Protein AF-A0ABD3SST5-F1 (afdb_monomer_lite)

Radius of gyration: 16.92 Å; chains: 1; bounding box: 44×31×47 Å

pLDDT: mean 81.13, std 20.18, range [25.31, 97.88]

Secondary structure (DSSP, 8-state):
-PPPP-SS-EEEEE---TTS----TT--TTT-TT-TTTT---TT---EEEEE--TTS------PPPPPBTTB-S-EEEEEEEEE-TTTSSEEEEEEEEEEEGGG--SS-GGGEEEEEE--HHHHSSSEEEE------TT--SSS--PPPP---

Sequence (153 aa):
MVGAAIQNAKVQLWQTDLNGNYLHPDATATLLPLLSDHASIVSKFQYFGTDDTDSDGRFQFLTYRPGKYPMHPYSHFHFMVWLNDDKNGGYLQALVTQFYFKDESPPFPEMLQLDVIEVDSNLYDYGSYVNGTIVIESGSSVTGDTILEVTPK

Structure (mmCIF, N/CA/C/O backbone):
data_AF-A0ABD3SST5-F1
#
_entry.id   AF-A0ABD3SST5-F1
#
loop_
_atom_site.group_PDB
_atom_site.id
_atom_site.type_symbol
_atom_site.label_atom_id
_atom_site.label_alt_id
_atom_site.label_comp_id
_atom_site.label_asym_id
_atom_site.label_entity_id
_atom_site.label_seq_id
_atom_site.pdbx_PDB_ins_code
_atom_site.Cartn_x
_atom_site.Cartn_y
_atom_site.Cartn_z
_atom_site.occupancy
_atom_site.B_iso_or_equiv
_atom_site.auth_seq_id
_atom_site.auth_comp_id
_atom_site.auth_asym_id
_atom_site.auth_atom_id
_atom_site.pdbx_PDB_model_num
ATOM 1 N N . MET A 1 1 ? -11.087 -17.131 13.121 1.00 41.28 1 MET A N 1
ATOM 2 C CA . MET A 1 1 ? -12.318 -16.328 13.326 1.00 41.28 1 MET A CA 1
ATOM 3 C C . MET A 1 1 ? -12.116 -15.042 12.550 1.00 41.28 1 MET A C 1
ATOM 5 O O . MET A 1 1 ? -11.000 -14.553 12.586 1.00 41.28 1 MET A O 1
ATOM 9 N N . VAL A 1 2 ? -13.120 -14.495 11.860 1.00 57.47 2 VAL A N 1
ATOM 10 C CA . VAL A 1 2 ? -12.943 -13.164 11.249 1.00 57.47 2 VAL A CA 1
ATOM 11 C C . VAL A 1 2 ? -12.877 -12.145 12.392 1.00 57.47 2 VAL A C 1
ATOM 13 O O . VAL A 1 2 ? -13.763 -12.148 13.249 1.00 57.47 2 VAL A O 1
ATOM 16 N N . GLY A 1 3 ? -11.818 -11.335 12.448 1.00 74.62 3 GLY A N 1
ATOM 17 C CA . GLY A 1 3 ? -11.702 -10.241 13.417 1.00 74.62 3 GLY A CA 1
ATOM 18 C C . GLY A 1 3 ? -12.827 -9.207 13.258 1.00 74.62 3 GLY A C 1
ATOM 19 O O . GLY A 1 3 ? -13.496 -9.157 12.225 1.00 74.62 3 GLY A O 1
ATOM 20 N N . ALA A 1 4 ? -13.058 -8.388 14.288 1.00 89.12 4 ALA A N 1
ATOM 21 C CA . ALA A 1 4 ? -14.024 -7.292 14.210 1.00 89.12 4 ALA A CA 1
ATOM 22 C C . ALA A 1 4 ? -13.500 -6.169 13.300 1.00 89.12 4 ALA A C 1
ATOM 24 O O . ALA A 1 4 ? -12.310 -5.853 13.334 1.00 89.12 4 ALA A O 1
ATOM 25 N N . ALA A 1 5 ? -14.389 -5.553 12.514 1.00 92.81 5 ALA A N 1
ATOM 26 C CA . ALA A 1 5 ? -14.046 -4.377 11.723 1.00 92.81 5 ALA A CA 1
ATOM 27 C C . ALA A 1 5 ? -13.581 -3.234 12.637 1.00 92.81 5 ALA A C 1
ATOM 29 O O . ALA A 1 5 ? -14.186 -2.976 13.681 1.00 92.81 5 ALA A O 1
ATOM 30 N N . ILE A 1 6 ? -12.515 -2.549 12.230 1.00 92.19 6 ILE A N 1
ATOM 31 C CA . ILE A 1 6 ? -11.981 -1.390 12.939 1.00 92.19 6 ILE A CA 1
ATOM 32 C C . ILE A 1 6 ? -12.332 -0.159 12.112 1.00 92.19 6 ILE A C 1
ATOM 34 O O . ILE A 1 6 ? -11.778 0.027 11.037 1.00 92.19 6 ILE A O 1
ATOM 38 N N . GLN A 1 7 ? -13.258 0.657 12.612 1.00 94.44 7 GLN A N 1
ATOM 39 C CA . GLN A 1 7 ? -13.651 1.917 11.985 1.00 94.44 7 GLN A CA 1
ATOM 40 C C . GLN A 1 7 ? -12.698 3.050 12.395 1.00 94.44 7 GLN A C 1
ATOM 42 O O . GLN A 1 7 ? -12.243 3.098 13.541 1.00 94.44 7 GLN A O 1
ATOM 47 N N . ASN A 1 8 ? -12.466 4.009 11.493 1.00 94.00 8 ASN A N 1
ATOM 48 C CA . ASN A 1 8 ? -11.669 5.221 11.717 1.00 94.00 8 ASN A CA 1
ATOM 49 C C . ASN A 1 8 ? -10.199 4.955 12.106 1.00 94.00 8 ASN A C 1
ATOM 51 O O . ASN A 1 8 ? -9.527 5.850 12.620 1.00 94.00 8 ASN A O 1
ATOM 55 N N . ALA A 1 9 ? -9.682 3.745 11.882 1.00 94.56 9 ALA A N 1
ATOM 56 C CA . ALA A 1 9 ? -8.246 3.507 11.859 1.00 94.56 9 ALA A CA 1
ATOM 57 C C . ALA A 1 9 ? -7.639 4.172 10.624 1.00 94.56 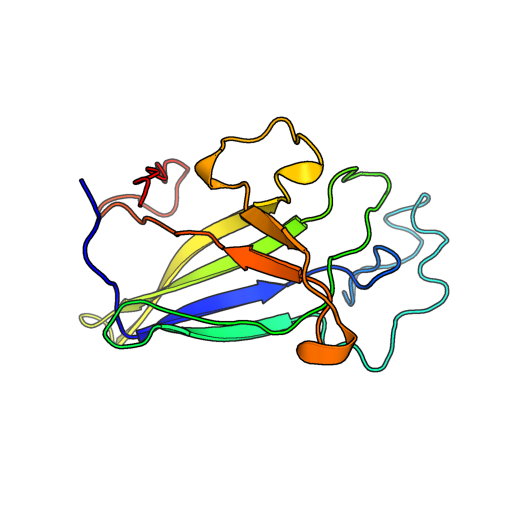9 ALA A C 1
ATOM 59 O O . ALA A 1 9 ? -8.192 4.066 9.526 1.00 94.56 9 ALA A O 1
ATOM 60 N N . LYS A 1 10 ? -6.484 4.808 10.806 1.00 96.44 10 LYS A N 1
ATOM 61 C CA . LYS A 1 10 ? -5.741 5.465 9.735 1.00 96.44 10 LYS A CA 1
ATOM 62 C C . LYS A 1 10 ? -4.725 4.508 9.149 1.00 96.44 10 LYS A C 1
ATOM 64 O O . LYS A 1 10 ? -3.851 4.023 9.868 1.00 96.44 10 LYS A O 1
ATOM 69 N N . VAL A 1 11 ? -4.800 4.288 7.846 1.00 96.69 11 VAL A N 1
ATOM 70 C CA . VAL A 1 11 ? -3.835 3.496 7.091 1.00 96.69 11 VAL A CA 1
ATOM 71 C C . VAL A 1 11 ? -2.984 4.445 6.264 1.00 96.69 11 VAL A C 1
ATOM 73 O O . VAL A 1 11 ? -3.490 5.260 5.498 1.00 96.69 11 VAL A O 1
ATOM 76 N N . GLN A 1 12 ? -1.672 4.354 6.427 1.00 97.88 12 GLN A N 1
ATOM 77 C CA . GLN A 1 12 ? -0.704 5.093 5.627 1.00 97.88 12 GLN A CA 1
ATOM 78 C C . GLN A 1 12 ? 0.090 4.110 4.787 1.00 97.88 12 GLN A C 1
ATOM 80 O O . GLN A 1 12 ? 0.470 3.055 5.285 1.00 97.88 12 GLN A O 1
ATOM 85 N N . LEU A 1 13 ? 0.352 4.462 3.534 1.00 96.94 13 LEU A N 1
ATOM 86 C CA . LEU A 1 13 ? 1.072 3.625 2.582 1.00 96.94 13 LEU A CA 1
ATOM 87 C C . LEU A 1 13 ? 2.187 4.439 1.932 1.00 96.94 13 LEU A C 1
ATOM 89 O O . LEU A 1 13 ? 1.968 5.586 1.548 1.00 96.94 13 LEU A O 1
ATOM 93 N N . TRP A 1 14 ? 3.373 3.851 1.791 1.00 96.50 14 TRP A N 1
ATOM 94 C CA . TRP A 1 14 ? 4.477 4.438 1.032 1.00 96.50 14 TRP A CA 1
ATOM 95 C C . TRP A 1 14 ? 5.218 3.388 0.218 1.00 96.50 14 TRP A C 1
ATOM 97 O O . TRP A 1 14 ? 5.227 2.200 0.545 1.00 96.50 14 TRP A O 1
ATOM 107 N N . GLN A 1 15 ? 5.814 3.833 -0.883 1.00 95.12 15 GLN A N 1
ATOM 108 C CA . GLN A 1 15 ? 6.374 2.932 -1.883 1.00 95.12 15 GLN A CA 1
ATOM 109 C C . GLN A 1 15 ? 7.415 3.606 -2.770 1.00 95.12 15 GLN A C 1
ATOM 111 O O . GLN A 1 15 ? 7.559 4.832 -2.785 1.00 95.12 15 GLN A O 1
ATOM 116 N N . THR A 1 16 ? 8.086 2.780 -3.565 1.00 93.00 16 THR A N 1
ATOM 117 C CA . THR A 1 16 ? 8.857 3.230 -4.716 1.00 93.00 16 THR A CA 1
ATOM 118 C C . THR A 1 16 ? 7.954 3.632 -5.885 1.00 93.00 16 THR A C 1
ATOM 120 O O . THR A 1 16 ? 6.792 3.216 -5.982 1.00 93.00 16 THR A O 1
ATOM 123 N N . ASP A 1 17 ? 8.500 4.426 -6.807 1.00 91.44 17 ASP A N 1
ATOM 124 C CA . ASP A 1 17 ? 7.930 4.568 -8.149 1.00 91.44 17 ASP A CA 1
ATOM 125 C C . ASP A 1 17 ? 8.159 3.315 -9.014 1.00 91.44 17 ASP A C 1
ATOM 127 O O . ASP A 1 17 ? 8.751 2.324 -8.583 1.00 91.44 17 ASP A O 1
ATOM 131 N N . LEU A 1 18 ? 7.695 3.371 -10.266 1.00 89.69 18 LEU A N 1
ATOM 132 C CA . LEU A 1 18 ? 7.831 2.303 -11.264 1.00 89.69 18 LEU A CA 1
ATOM 133 C C . LEU A 1 18 ? 9.288 1.869 -11.517 1.00 89.69 18 LEU A C 1
ATOM 135 O O . LEU A 1 18 ? 9.513 0.751 -11.974 1.00 89.69 18 LEU A O 1
ATOM 139 N N . ASN A 1 19 ? 10.268 2.725 -11.209 1.00 86.38 19 ASN A N 1
ATOM 140 C CA . ASN A 1 19 ? 11.694 2.471 -11.416 1.00 86.38 19 ASN A CA 1
ATOM 141 C C . ASN A 1 19 ? 12.403 1.989 -10.137 1.00 86.38 19 ASN A C 1
ATOM 143 O O . ASN A 1 19 ? 13.616 1.804 -10.152 1.00 86.38 19 ASN A O 1
ATOM 147 N N . GLY A 1 20 ? 11.679 1.806 -9.027 1.00 87.88 20 GLY A N 1
ATOM 148 C CA . GLY A 1 20 ? 12.268 1.366 -7.762 1.00 87.88 20 GLY A CA 1
ATOM 149 C C . GLY A 1 20 ? 12.886 2.490 -6.926 1.00 87.88 20 GLY A C 1
ATOM 150 O O . GLY A 1 20 ? 13.630 2.205 -5.990 1.00 87.88 20 GLY A O 1
ATOM 151 N N . ASN A 1 21 ? 12.575 3.759 -7.216 1.00 85.44 21 ASN A N 1
ATOM 152 C CA . ASN A 1 21 ? 13.092 4.895 -6.450 1.00 85.44 21 ASN A CA 1
ATOM 153 C C . ASN A 1 21 ? 12.134 5.314 -5.333 1.00 85.44 21 ASN A C 1
ATOM 155 O O . ASN A 1 21 ? 10.940 5.467 -5.574 1.00 85.44 21 ASN A O 1
ATOM 159 N N . TYR A 1 22 ? 12.662 5.585 -4.138 1.00 86.06 22 TYR A N 1
ATOM 160 C CA . TYR A 1 22 ? 11.940 6.303 -3.084 1.00 86.06 22 TYR A CA 1
ATOM 161 C C . TYR A 1 22 ? 12.178 7.810 -3.194 1.00 86.06 22 TYR A C 1
ATOM 163 O O . TYR A 1 22 ? 13.313 8.253 -3.377 1.00 86.06 22 TYR A O 1
ATOM 171 N N . LEU A 1 23 ? 11.126 8.607 -2.994 1.00 84.50 23 LEU A N 1
ATOM 172 C CA . LEU A 1 23 ? 11.257 10.046 -2.780 1.00 84.50 23 LEU A CA 1
ATOM 173 C C . LEU A 1 23 ? 11.642 10.310 -1.315 1.00 84.50 23 LEU A C 1
ATOM 175 O O . LEU A 1 23 ? 10.788 10.612 -0.484 1.00 84.50 23 LEU A O 1
ATOM 179 N N . HIS A 1 24 ? 12.925 10.149 -0.989 1.00 75.12 24 HIS A N 1
ATOM 180 C CA . HIS A 1 24 ? 13.449 10.333 0.366 1.00 75.12 24 HIS A CA 1
ATOM 181 C C . HIS A 1 24 ? 14.574 11.384 0.393 1.00 75.12 24 HIS A C 1
ATOM 183 O O . HIS A 1 24 ? 15.449 11.334 -0.470 1.00 75.12 24 HIS A O 1
ATOM 189 N N . PRO A 1 25 ? 14.615 12.308 1.376 1.00 67.12 25 PRO A N 1
ATOM 190 C CA . PRO A 1 25 ? 15.673 13.323 1.473 1.00 67.12 25 PRO A CA 1
ATOM 191 C C . PRO A 1 25 ? 17.088 12.734 1.553 1.00 67.12 25 PRO A C 1
ATOM 193 O O . PRO A 1 25 ? 18.017 13.277 0.961 1.00 67.12 25 PRO A O 1
ATOM 196 N N . ASP A 1 26 ? 17.234 11.592 2.233 1.00 61.84 26 ASP A N 1
ATOM 197 C CA . ASP A 1 26 ? 18.522 10.903 2.405 1.00 61.84 26 ASP A CA 1
ATOM 198 C C . ASP A 1 26 ? 18.841 9.905 1.282 1.00 61.84 26 ASP A C 1
ATOM 200 O O . ASP A 1 26 ? 19.845 9.192 1.362 1.00 61.84 26 ASP A O 1
ATOM 204 N N . ALA A 1 27 ? 18.016 9.842 0.228 1.00 59.25 27 ALA A N 1
ATOM 205 C CA . ALA A 1 27 ? 18.302 9.074 -0.984 1.00 59.25 27 ALA A CA 1
ATOM 206 C C . ALA A 1 27 ? 19.433 9.755 -1.779 1.00 59.25 27 ALA A C 1
ATOM 208 O O . ALA A 1 27 ? 19.249 10.335 -2.846 1.00 59.25 27 ALA A O 1
ATOM 209 N N . THR A 1 28 ? 20.630 9.742 -1.199 1.00 51.56 28 THR A N 1
ATOM 210 C CA . THR A 1 28 ? 21.857 10.250 -1.803 1.00 51.56 28 THR A CA 1
ATOM 211 C C . THR A 1 28 ? 22.597 9.093 -2.466 1.00 51.56 28 THR A C 1
ATOM 213 O O . THR A 1 28 ? 22.680 7.995 -1.911 1.00 51.56 28 THR A O 1
ATOM 216 N N . ALA A 1 29 ? 23.207 9.346 -3.629 1.00 51.22 29 ALA A N 1
ATOM 217 C CA . ALA A 1 29 ? 24.035 8.371 -4.352 1.00 51.22 29 ALA A CA 1
ATOM 218 C C . ALA A 1 29 ? 25.171 7.765 -3.491 1.00 51.22 29 ALA A C 1
ATOM 220 O O . ALA A 1 29 ? 25.724 6.718 -3.817 1.00 51.22 29 ALA A O 1
ATOM 221 N N . THR A 1 30 ? 25.517 8.415 -2.376 1.00 47.19 30 THR A N 1
ATOM 222 C CA . THR A 1 30 ? 26.568 8.023 -1.432 1.00 47.19 30 THR A CA 1
ATOM 223 C C . THR A 1 30 ? 26.185 6.922 -0.443 1.00 47.19 30 THR A C 1
ATOM 225 O O . THR A 1 30 ? 27.079 6.197 -0.015 1.00 47.19 30 THR A O 1
ATOM 228 N N . LEU A 1 31 ? 24.909 6.765 -0.068 1.00 46.75 31 LEU A N 1
ATOM 229 C CA . LEU A 1 31 ? 24.497 5.707 0.874 1.00 46.75 31 LEU A CA 1
ATOM 230 C C . LEU A 1 31 ? 24.149 4.393 0.178 1.00 46.75 31 LEU A C 1
ATOM 232 O O . LEU A 1 31 ? 24.143 3.347 0.821 1.00 46.75 31 LEU A O 1
ATOM 236 N N . LEU A 1 32 ? 23.891 4.432 -1.130 1.00 51.16 32 LEU A N 1
ATOM 237 C CA . LEU A 1 32 ? 23.495 3.273 -1.918 1.00 51.16 32 LEU A CA 1
ATOM 238 C C . LEU A 1 32 ? 24.209 3.318 -3.280 1.00 51.16 32 LEU A C 1
ATOM 240 O O . LEU A 1 32 ? 23.628 3.759 -4.265 1.00 51.16 32 LEU A O 1
ATOM 244 N N . PRO A 1 33 ? 25.471 2.849 -3.368 1.00 46.28 33 PRO A N 1
ATOM 245 C CA . PRO A 1 33 ? 26.240 2.848 -4.617 1.00 46.28 33 PRO A CA 1
ATOM 246 C C . PRO A 1 33 ? 25.644 1.956 -5.725 1.00 46.28 33 PRO A C 1
ATOM 248 O O . PRO A 1 33 ? 26.083 2.032 -6.867 1.00 46.28 33 PRO A O 1
ATOM 251 N N . LEU A 1 34 ? 24.634 1.136 -5.401 1.00 48.38 34 LEU A N 1
ATOM 252 C CA . LEU A 1 34 ? 23.809 0.375 -6.352 1.00 48.38 34 LEU A CA 1
ATOM 253 C C . LEU A 1 34 ? 22.512 1.107 -6.762 1.00 48.38 34 LEU A C 1
ATOM 255 O O . LEU A 1 34 ? 21.768 0.596 -7.590 1.00 48.38 34 LEU A O 1
ATOM 259 N N . LEU A 1 35 ? 22.235 2.281 -6.183 1.00 50.25 35 LEU A N 1
ATOM 260 C CA . LEU A 1 35 ? 21.169 3.215 -6.572 1.00 50.25 35 LEU A CA 1
ATOM 261 C C . LEU A 1 35 ? 21.739 4.402 -7.365 1.00 50.25 35 LEU A C 1
ATOM 263 O O . LEU A 1 35 ? 21.230 5.522 -7.293 1.00 50.25 35 LEU A O 1
ATOM 267 N N . SER A 1 36 ? 22.782 4.167 -8.167 1.00 42.66 36 SER A N 1
ATOM 268 C CA . SER A 1 36 ? 23.265 5.122 -9.179 1.00 42.66 36 SER A CA 1
ATOM 269 C C . SER A 1 36 ? 22.179 5.548 -10.188 1.00 42.66 36 SER A C 1
ATOM 271 O O . SER A 1 36 ? 22.402 6.476 -10.960 1.00 42.66 36 SER A O 1
ATOM 273 N N . ASP A 1 37 ? 20.994 4.930 -10.114 1.00 46.25 37 ASP A N 1
ATOM 274 C CA . ASP A 1 37 ? 19.827 5.149 -10.964 1.00 46.25 37 ASP A CA 1
ATOM 275 C C . ASP A 1 37 ? 18.680 5.938 -10.295 1.00 46.25 37 ASP A C 1
ATOM 277 O O . ASP A 1 37 ? 17.582 6.010 -10.849 1.00 46.25 37 ASP A O 1
ATOM 281 N N . HIS A 1 38 ? 18.937 6.700 -9.219 1.00 50.97 38 HIS A N 1
ATOM 282 C CA . HIS A 1 38 ? 18.100 7.870 -8.857 1.00 50.97 38 HIS A CA 1
ATOM 283 C C . HIS A 1 38 ? 18.100 8.975 -9.946 1.00 50.97 38 HIS A C 1
ATOM 285 O O . HIS A 1 38 ? 17.794 10.139 -9.688 1.00 50.97 38 HIS A O 1
ATOM 291 N N . ALA A 1 39 ? 18.458 8.629 -11.184 1.00 53.28 39 ALA A N 1
ATOM 292 C CA . ALA A 1 39 ? 18.650 9.511 -12.316 1.00 53.28 39 ALA A CA 1
ATOM 293 C C . ALA A 1 39 ? 17.360 10.222 -12.747 1.00 53.28 39 ALA A C 1
ATOM 295 O O . ALA A 1 39 ? 17.445 11.231 -13.445 1.00 53.28 39 ALA A O 1
ATOM 296 N N . SER A 1 40 ? 16.173 9.758 -12.335 1.00 68.38 40 SER A N 1
ATOM 297 C CA . SER A 1 40 ? 14.910 10.492 -12.494 1.00 68.38 40 SER A CA 1
ATOM 298 C C . SER A 1 40 ? 13.810 9.932 -11.587 1.00 68.38 40 SER A C 1
ATOM 300 O O . SER A 1 40 ? 13.218 8.898 -11.893 1.00 68.38 40 SER A O 1
ATOM 302 N N . ILE A 1 41 ? 13.488 10.646 -10.505 1.00 79.50 41 ILE A N 1
ATOM 303 C CA . ILE A 1 41 ? 12.209 10.465 -9.804 1.00 79.50 41 ILE A CA 1
ATOM 304 C C . ILE A 1 41 ? 11.045 10.731 -10.771 1.00 79.50 41 ILE A C 1
ATOM 306 O O . ILE A 1 41 ? 11.101 11.643 -11.603 1.00 79.50 41 ILE A O 1
ATOM 310 N N . VAL A 1 42 ? 9.958 9.976 -10.650 1.00 85.62 42 VAL A N 1
ATOM 311 C CA . VAL A 1 42 ? 8.703 10.285 -11.339 1.00 85.62 42 VAL A CA 1
ATOM 312 C C . VAL A 1 42 ? 8.041 11.473 -10.636 1.00 85.62 42 VAL A C 1
ATOM 314 O O . VAL A 1 42 ? 7.270 11.321 -9.697 1.00 85.62 42 VAL A O 1
ATOM 317 N N . SER A 1 43 ? 8.324 12.687 -11.112 1.00 83.00 43 SER A N 1
ATOM 318 C CA . SER A 1 43 ? 7.934 13.953 -10.459 1.00 83.00 43 SER A CA 1
ATOM 319 C C . SER A 1 43 ? 6.433 14.154 -10.214 1.00 83.00 43 SER A C 1
ATOM 321 O O . SER A 1 43 ? 6.057 14.977 -9.385 1.00 83.00 43 SER A O 1
ATOM 323 N N . LYS A 1 44 ? 5.570 13.432 -10.938 1.00 88.56 44 LYS A N 1
ATOM 324 C CA . LYS A 1 44 ? 4.107 13.474 -10.772 1.00 88.56 44 LYS A CA 1
ATOM 325 C C . LYS A 1 44 ? 3.554 12.333 -9.917 1.00 88.56 44 LYS A C 1
ATOM 327 O O . LYS A 1 44 ? 2.342 12.248 -9.747 1.00 88.56 44 LYS A O 1
ATOM 332 N N . PHE A 1 45 ? 4.408 11.442 -9.425 1.00 91.75 45 PHE A N 1
ATOM 333 C CA . PHE A 1 45 ? 4.003 10.385 -8.514 1.00 91.75 45 PHE A CA 1
ATOM 334 C C . PHE A 1 45 ? 4.068 10.891 -7.069 1.00 91.75 45 PHE A C 1
ATOM 336 O O . PHE A 1 45 ? 4.963 11.651 -6.714 1.00 91.75 45 PHE A O 1
ATOM 343 N N . GLN A 1 46 ? 3.090 10.511 -6.245 1.00 92.62 46 GLN A N 1
ATOM 344 C CA . GLN A 1 46 ? 2.925 11.056 -4.892 1.00 92.62 46 GLN A CA 1
ATOM 345 C C . GLN A 1 46 ? 3.783 10.331 -3.839 1.00 92.62 46 GLN A C 1
ATOM 347 O O . GLN A 1 46 ? 4.089 10.925 -2.807 1.00 92.62 46 GLN A O 1
ATOM 352 N N . TYR A 1 47 ? 4.173 9.072 -4.090 1.00 93.75 47 TYR A N 1
ATOM 353 C CA . TYR A 1 47 ? 4.988 8.191 -3.224 1.00 93.75 47 TYR A CA 1
ATOM 354 C C . TYR A 1 47 ? 4.401 7.821 -1.848 1.00 93.75 47 TYR A C 1
ATOM 356 O O . TYR A 1 47 ? 4.879 6.876 -1.221 1.00 93.75 47 TYR A O 1
ATOM 364 N N . PHE A 1 48 ? 3.370 8.529 -1.389 1.00 96.19 48 PHE A N 1
ATOM 365 C CA . PHE A 1 48 ? 2.731 8.358 -0.089 1.00 96.19 48 PHE A CA 1
ATOM 366 C C . PHE A 1 48 ? 1.212 8.548 -0.196 1.00 96.19 48 PHE A C 1
ATOM 368 O O . PHE A 1 48 ? 0.743 9.412 -0.934 1.00 96.19 48 PHE A O 1
ATOM 375 N N . GLY A 1 49 ? 0.444 7.779 0.570 1.00 96.75 49 GLY A N 1
ATOM 376 C CA . GLY A 1 49 ? -1.006 7.902 0.672 1.00 96.75 49 GLY A CA 1
ATOM 377 C C . GLY A 1 49 ? -1.490 7.740 2.108 1.00 96.75 49 GLY A C 1
ATOM 378 O O . GLY A 1 49 ? -0.828 7.130 2.946 1.00 96.75 49 GLY A O 1
ATOM 379 N N . THR A 1 50 ? -2.665 8.289 2.401 1.00 97.69 50 THR A N 1
ATOM 380 C CA . THR A 1 50 ? -3.388 8.045 3.653 1.00 97.69 50 THR A CA 1
ATOM 381 C C . THR A 1 50 ? -4.858 7.839 3.340 1.00 97.69 50 THR A C 1
ATOM 383 O O . THR A 1 50 ? -5.413 8.599 2.550 1.00 97.69 50 THR A O 1
ATOM 386 N N . ASP A 1 51 ? -5.459 6.843 3.977 1.00 97.69 51 ASP A N 1
ATOM 387 C CA . ASP A 1 51 ? -6.900 6.619 3.975 1.00 97.69 51 ASP A CA 1
ATOM 388 C C . ASP A 1 51 ? -7.367 6.223 5.380 1.00 97.69 51 ASP A C 1
ATOM 390 O O . ASP A 1 51 ? -6.593 5.668 6.168 1.00 97.69 51 ASP A O 1
ATOM 394 N N . ASP A 1 52 ? -8.616 6.534 5.702 1.00 96.94 52 ASP A N 1
ATOM 395 C CA . ASP A 1 52 ? -9.238 6.191 6.978 1.00 96.94 52 ASP A CA 1
ATOM 396 C C . ASP A 1 52 ? -10.303 5.114 6.745 1.00 96.94 52 ASP A C 1
ATOM 398 O O . ASP A 1 52 ? -11.126 5.208 5.839 1.00 96.94 52 ASP A O 1
ATOM 402 N N . THR A 1 53 ? -10.285 4.077 7.577 1.00 96.44 53 THR A N 1
ATOM 403 C CA . THR A 1 53 ? -11.207 2.940 7.449 1.00 96.44 53 THR A CA 1
ATOM 404 C C . THR A 1 53 ? -12.667 3.334 7.682 1.00 96.44 53 THR A C 1
ATOM 406 O O . THR A 1 53 ? -12.995 4.033 8.647 1.00 96.44 53 THR A O 1
ATOM 409 N N . ASP A 1 54 ? -13.562 2.843 6.823 1.00 96.25 54 ASP A N 1
ATOM 410 C CA . ASP A 1 54 ? -15.007 3.062 6.932 1.00 96.25 54 ASP A CA 1
ATOM 411 C C . ASP A 1 54 ? -15.663 2.230 8.059 1.00 96.25 54 ASP A C 1
ATOM 413 O O . ASP A 1 54 ? -14.999 1.539 8.834 1.00 96.25 54 ASP A O 1
ATOM 417 N N . SER A 1 55 ? -16.996 2.291 8.182 1.00 96.00 55 SER A N 1
ATOM 418 C CA . SER A 1 55 ? -17.745 1.525 9.194 1.00 96.00 55 SER A CA 1
ATOM 419 C C . SER A 1 55 ? -17.639 0.004 9.042 1.00 96.00 55 SER A C 1
ATOM 421 O O . SER A 1 55 ? -17.902 -0.713 10.004 1.00 96.00 55 SER A O 1
ATOM 423 N N . ASP A 1 56 ? -17.264 -0.479 7.857 1.00 95.06 56 ASP A N 1
ATOM 424 C CA . ASP A 1 56 ? -17.012 -1.890 7.563 1.00 95.06 56 ASP A CA 1
ATOM 425 C C . ASP A 1 56 ? -15.511 -2.238 7.681 1.00 95.06 56 ASP A C 1
ATOM 427 O O . ASP A 1 56 ? -15.117 -3.372 7.396 1.00 95.06 56 ASP A O 1
ATOM 431 N N . GLY A 1 57 ? -14.664 -1.288 8.098 1.00 94.50 57 GLY A N 1
ATOM 432 C CA . GLY A 1 57 ? -13.215 -1.450 8.216 1.00 94.50 57 GLY A CA 1
ATOM 433 C C . GLY A 1 57 ? -12.468 -1.415 6.879 1.00 94.50 57 GLY A C 1
ATOM 434 O O . GLY A 1 57 ? -11.316 -1.847 6.816 1.00 94.50 57 GLY A O 1
ATOM 435 N N . ARG A 1 58 ? -13.105 -0.956 5.794 1.00 95.75 58 ARG A N 1
ATOM 436 C CA . ARG A 1 58 ? -12.495 -0.911 4.457 1.00 95.75 58 ARG A CA 1
ATOM 437 C C . ARG A 1 58 ? -11.706 0.375 4.252 1.00 95.75 58 ARG A C 1
ATOM 439 O O . ARG A 1 58 ? -12.125 1.434 4.701 1.00 95.75 58 ARG A O 1
ATOM 446 N N . PHE A 1 59 ? -10.606 0.264 3.517 1.00 95.56 59 PHE A N 1
ATOM 447 C CA . PHE A 1 59 ? -9.787 1.369 3.021 1.00 95.56 59 PHE A CA 1
ATOM 448 C C . PHE A 1 59 ? -9.381 1.070 1.571 1.00 95.56 59 PHE A C 1
ATOM 450 O O . PHE A 1 59 ? -9.393 -0.093 1.150 1.00 95.56 59 PHE A O 1
ATOM 457 N N . GLN A 1 60 ? -9.027 2.091 0.795 1.00 95.62 60 GLN A N 1
ATOM 458 C CA . GLN A 1 60 ? -8.669 1.943 -0.611 1.00 95.62 60 GLN A CA 1
ATOM 459 C C . GLN A 1 60 ? -7.558 2.907 -1.037 1.00 95.62 60 GLN A C 1
ATOM 461 O O . GLN A 1 60 ? -7.568 4.096 -0.737 1.00 95.62 60 GLN A O 1
ATOM 466 N N . PHE A 1 61 ? -6.633 2.389 -1.844 1.00 95.94 61 PHE A N 1
ATOM 467 C CA . PHE A 1 61 ? -5.629 3.180 -2.546 1.00 95.94 61 PHE A CA 1
ATOM 468 C C . PHE A 1 61 ? -5.700 2.889 -4.044 1.00 95.94 61 PHE A C 1
ATOM 470 O O . PHE A 1 61 ? -5.842 1.737 -4.451 1.00 95.94 61 PHE A O 1
ATOM 477 N N . LEU A 1 62 ? -5.543 3.929 -4.863 1.00 94.19 62 LEU A N 1
ATOM 478 C CA . LEU A 1 62 ? -5.247 3.800 -6.287 1.00 94.19 62 LEU A CA 1
ATOM 479 C C . LEU A 1 62 ? -3.800 4.237 -6.507 1.00 94.19 62 LEU A C 1
ATOM 481 O O . LEU A 1 62 ? -3.450 5.392 -6.272 1.00 94.19 62 LEU A O 1
ATOM 485 N N . THR A 1 63 ? -2.951 3.305 -6.924 1.00 95.31 63 THR A N 1
ATOM 486 C CA . THR A 1 63 ? -1.518 3.545 -7.112 1.00 95.31 63 THR A CA 1
ATOM 487 C C . THR A 1 63 ? -0.940 2.601 -8.168 1.00 95.31 63 THR A C 1
ATOM 489 O O . THR A 1 63 ? -1.631 1.719 -8.677 1.00 95.31 63 THR A O 1
ATOM 492 N N . TYR A 1 64 ? 0.334 2.784 -8.500 1.00 93.75 64 TYR A N 1
ATOM 493 C CA . TYR A 1 64 ? 1.083 1.872 -9.355 1.00 93.75 64 TYR A CA 1
ATOM 494 C C . TYR A 1 64 ? 1.718 0.742 -8.544 1.00 93.75 64 TYR A C 1
ATOM 496 O O . TYR A 1 64 ? 2.134 0.942 -7.398 1.00 93.75 64 TYR A O 1
ATOM 504 N N . ARG A 1 65 ? 1.887 -0.424 -9.179 1.00 95.19 65 ARG A N 1
ATOM 505 C CA . ARG A 1 65 ? 2.751 -1.485 -8.651 1.00 95.19 65 ARG A CA 1
ATOM 506 C C . ARG A 1 65 ? 4.177 -0.929 -8.456 1.00 95.19 65 ARG A C 1
ATOM 508 O O . ARG A 1 65 ? 4.740 -0.404 -9.419 1.00 95.19 65 ARG A O 1
ATOM 515 N N . PRO A 1 66 ? 4.762 -1.025 -7.250 1.00 94.88 66 PRO A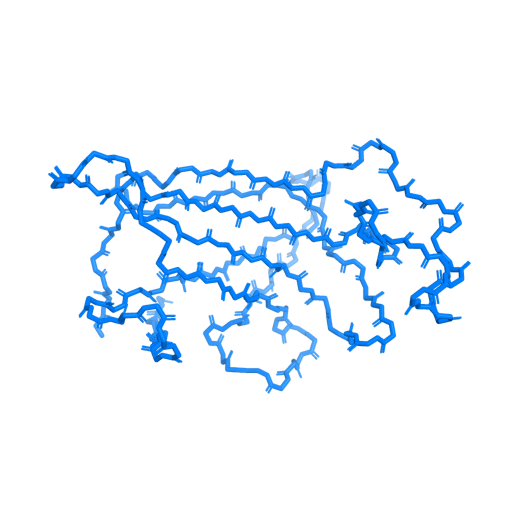 N 1
ATOM 516 C CA . PRO A 1 66 ? 6.089 -0.489 -6.961 1.00 94.88 66 PRO A CA 1
ATOM 517 C C . PRO A 1 66 ? 7.175 -1.206 -7.765 1.00 94.88 66 PRO A C 1
ATOM 519 O O . PRO A 1 66 ? 7.166 -2.438 -7.872 1.00 94.88 66 PRO A O 1
ATOM 522 N N . GLY A 1 67 ? 8.137 -0.451 -8.290 1.00 92.88 67 GLY A N 1
ATOM 523 C CA . GLY A 1 67 ? 9.330 -1.005 -8.919 1.00 92.88 67 GLY A CA 1
ATOM 524 C C . GLY A 1 67 ? 10.248 -1.678 -7.895 1.00 92.88 67 GLY A C 1
ATOM 525 O O . GLY A 1 67 ? 10.346 -1.253 -6.739 1.00 92.88 67 GLY A O 1
ATOM 526 N N . LYS A 1 68 ? 10.935 -2.736 -8.327 1.00 91.38 68 LYS A N 1
ATOM 527 C CA . LYS A 1 68 ? 11.930 -3.469 -7.527 1.00 91.38 68 LYS A CA 1
ATOM 528 C C . LYS A 1 68 ? 13.253 -2.709 -7.478 1.00 91.38 68 LYS A C 1
ATOM 530 O O . LYS A 1 68 ? 13.563 -1.955 -8.394 1.00 91.38 68 LYS A O 1
ATOM 535 N N . TYR A 1 69 ? 14.067 -2.969 -6.458 1.00 85.38 69 TYR A N 1
ATOM 536 C CA . TYR A 1 69 ? 15.425 -2.422 -6.356 1.00 85.38 69 TYR A CA 1
ATOM 537 C C . TYR A 1 69 ? 16.398 -3.456 -5.767 1.00 85.38 69 TYR A C 1
ATOM 539 O O . TYR A 1 69 ? 15.948 -4.408 -5.132 1.00 85.38 69 TYR A O 1
ATOM 547 N N . PRO A 1 70 ? 17.729 -3.319 -5.954 1.00 81.31 70 PRO A N 1
ATOM 548 C CA . PRO A 1 70 ? 18.685 -4.410 -5.719 1.00 81.31 70 PRO A CA 1
ATOM 549 C C . PRO A 1 70 ? 18.624 -5.086 -4.341 1.00 81.31 70 PRO A C 1
ATOM 551 O O . PRO A 1 70 ? 18.847 -6.288 -4.240 1.00 81.31 70 PRO A O 1
ATOM 554 N N . MET A 1 71 ? 18.311 -4.338 -3.280 1.00 83.06 71 MET A N 1
ATOM 555 C CA . MET A 1 71 ? 18.205 -4.886 -1.919 1.00 83.06 71 MET A CA 1
ATOM 556 C C . MET A 1 71 ? 16.844 -5.53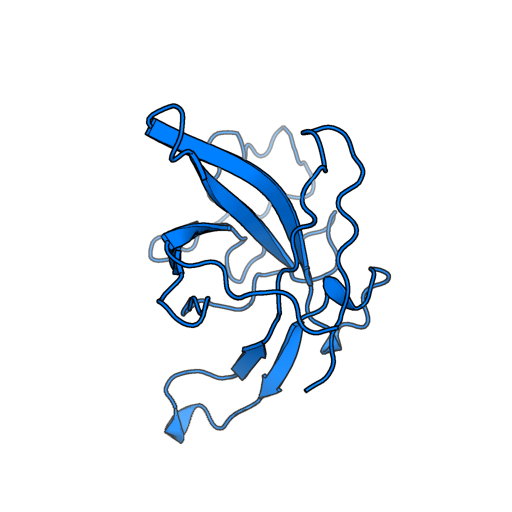9 -1.627 1.00 83.06 71 MET A C 1
ATOM 558 O O . MET A 1 71 ? 16.729 -6.291 -0.666 1.00 83.06 71 MET A O 1
ATOM 562 N N . HIS A 1 72 ? 15.819 -5.258 -2.434 1.00 84.62 72 HIS A N 1
ATOM 563 C CA . HIS A 1 72 ? 14.461 -5.777 -2.283 1.00 84.62 72 HIS A CA 1
ATOM 564 C C . HIS A 1 72 ? 13.967 -6.308 -3.639 1.00 84.62 72 HIS A C 1
ATOM 566 O O . HIS A 1 72 ? 13.338 -5.578 -4.411 1.00 84.62 72 HIS A O 1
ATOM 572 N N . PRO A 1 73 ? 14.238 -7.591 -3.947 1.00 91.19 73 PRO A N 1
ATOM 573 C CA . PRO A 1 73 ? 13.935 -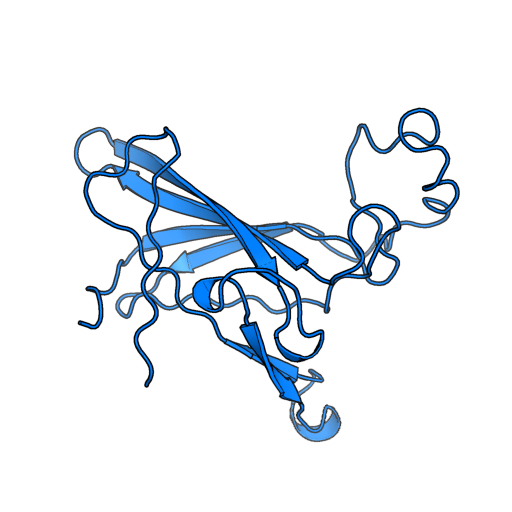8.192 -5.249 1.00 91.19 73 PRO A CA 1
ATOM 574 C C . PRO A 1 73 ? 12.439 -8.484 -5.473 1.00 91.19 73 PRO A C 1
ATOM 576 O O . PRO A 1 73 ? 12.078 -9.079 -6.490 1.00 91.19 73 PRO A O 1
ATOM 579 N N . TYR A 1 74 ? 11.574 -8.057 -4.550 1.00 96.50 74 TYR A N 1
ATOM 580 C CA . TYR A 1 74 ? 10.123 -8.196 -4.623 1.00 96.50 74 TYR A CA 1
ATOM 581 C C . TYR A 1 74 ? 9.460 -6.821 -4.526 1.00 96.50 74 TYR A C 1
ATOM 583 O O . TYR A 1 74 ? 9.861 -5.985 -3.706 1.00 96.50 74 TYR A O 1
ATOM 591 N N . SER A 1 75 ? 8.445 -6.591 -5.357 1.00 96.75 75 SER A N 1
ATOM 592 C CA . SER A 1 75 ? 7.604 -5.400 -5.269 1.00 96.75 75 SER A CA 1
ATOM 593 C C . SER A 1 75 ? 6.907 -5.392 -3.912 1.00 96.75 75 SER A C 1
ATOM 595 O O . SER A 1 75 ? 6.409 -6.424 -3.457 1.00 96.75 75 SER A O 1
ATOM 597 N N . HIS A 1 76 ? 6.885 -4.238 -3.251 1.00 97.31 76 HIS A N 1
ATOM 598 C CA . HIS A 1 76 ? 6.281 -4.121 -1.930 1.00 97.31 76 HIS A CA 1
ATOM 599 C C . HIS A 1 76 ? 5.742 -2.724 -1.656 1.00 97.31 76 HIS A C 1
ATOM 601 O O . HIS A 1 76 ? 6.304 -1.724 -2.102 1.00 97.31 76 HIS A O 1
ATOM 607 N N . PHE A 1 77 ? 4.673 -2.676 -0.871 1.00 96.88 77 PHE A N 1
ATOM 608 C CA . PHE A 1 77 ? 4.207 -1.458 -0.224 1.00 96.88 77 PHE A CA 1
ATOM 609 C C . PHE A 1 77 ? 4.632 -1.508 1.229 1.00 96.88 77 PHE A C 1
ATOM 611 O O . PHE A 1 77 ? 4.365 -2.497 1.907 1.00 96.88 77 PHE A O 1
ATOM 618 N N . HIS A 1 78 ? 5.225 -0.443 1.743 1.00 96.38 78 HIS A N 1
ATOM 619 C CA . HIS A 1 78 ? 5.215 -0.263 3.182 1.00 96.38 78 HIS A CA 1
ATOM 620 C C . HIS A 1 78 ? 3.870 0.303 3.612 1.00 96.38 78 HIS A C 1
ATOM 622 O O . HIS A 1 78 ? 3.279 1.124 2.905 1.00 96.38 78 HIS A O 1
ATOM 628 N N . PHE A 1 79 ? 3.414 -0.092 4.793 1.00 96.12 79 PHE A N 1
ATOM 629 C CA . PHE A 1 79 ? 2.239 0.507 5.389 1.00 96.12 79 PHE A CA 1
ATOM 630 C C . PHE A 1 79 ? 2.351 0.630 6.903 1.00 96.12 79 PHE A C 1
ATOM 632 O O . PHE A 1 79 ? 3.117 -0.073 7.570 1.00 96.12 79 PHE A O 1
ATOM 639 N N . MET A 1 80 ? 1.549 1.542 7.435 1.00 96.12 80 MET A N 1
ATOM 640 C CA . MET A 1 80 ? 1.407 1.800 8.854 1.00 96.12 80 MET A CA 1
ATOM 641 C C . MET A 1 80 ? -0.067 1.933 9.203 1.00 96.12 80 MET A C 1
ATOM 643 O O . MET A 1 80 ? -0.824 2.559 8.462 1.00 96.12 80 MET A O 1
ATOM 647 N N . VAL A 1 81 ? -0.458 1.362 10.338 1.00 95.75 81 VAL A N 1
ATOM 648 C CA . VAL A 1 81 ? -1.811 1.495 10.875 1.00 95.75 81 VAL A CA 1
ATOM 649 C C . VAL A 1 81 ? -1.767 2.240 12.192 1.00 95.75 81 VAL A C 1
ATOM 651 O O . VAL A 1 81 ? -1.005 1.889 13.097 1.00 95.75 81 VAL A O 1
ATOM 654 N N . TRP A 1 82 ? -2.634 3.237 12.300 1.00 94.44 82 TRP A N 1
ATOM 655 C CA . TRP A 1 82 ? -2.904 3.950 13.530 1.00 94.44 82 TRP A CA 1
ATOM 656 C C . TRP A 1 82 ? -4.325 3.676 14.001 1.00 94.44 82 TRP A C 1
ATOM 658 O O . TRP A 1 82 ? -5.276 3.781 13.226 1.00 94.44 82 TRP A O 1
ATOM 668 N N . LEU A 1 83 ? -4.472 3.369 15.283 1.00 92.88 83 LEU A N 1
ATOM 669 C CA . LEU A 1 83 ? -5.766 3.183 15.931 1.00 92.88 83 LEU A CA 1
ATOM 670 C C . LEU A 1 83 ? -6.138 4.446 16.700 1.00 92.88 83 LEU A C 1
ATOM 672 O O . LEU A 1 83 ? -5.259 5.086 17.278 1.00 92.88 83 LEU A O 1
ATOM 676 N N . ASN A 1 84 ? -7.424 4.792 16.732 1.00 87.81 84 ASN A N 1
ATOM 677 C CA . ASN A 1 84 ? -7.887 5.888 17.579 1.00 87.81 84 ASN A CA 1
ATOM 678 C C . ASN A 1 84 ? -7.622 5.577 19.054 1.00 87.81 84 ASN A C 1
ATOM 680 O O . ASN A 1 84 ? -7.928 4.489 19.545 1.00 87.81 84 ASN A O 1
ATOM 684 N N . ASP A 1 85 ? -7.067 6.559 19.758 1.00 84.44 85 ASP A N 1
ATOM 685 C CA . ASP A 1 85 ? -6.937 6.540 21.208 1.00 84.44 85 ASP A CA 1
ATOM 686 C C . ASP A 1 85 ? -8.111 7.288 21.834 1.00 84.44 85 ASP A C 1
ATOM 688 O O . ASP A 1 85 ? -8.002 8.457 22.207 1.00 84.44 85 ASP A O 1
ATOM 692 N N . ASP A 1 86 ? -9.252 6.615 21.964 1.00 78.12 86 ASP A N 1
ATOM 693 C CA . ASP A 1 86 ? -10.442 7.219 22.572 1.00 78.12 86 ASP A CA 1
ATOM 694 C C . ASP A 1 86 ? -10.201 7.663 24.028 1.00 78.12 86 ASP A C 1
ATOM 696 O O . ASP A 1 86 ? -10.922 8.516 24.547 1.00 78.12 86 ASP A O 1
ATOM 700 N N . LYS A 1 87 ? -9.196 7.092 24.709 1.00 77.62 87 LYS A N 1
ATOM 701 C CA . LYS A 1 87 ? -8.908 7.377 26.120 1.00 77.62 87 LYS A CA 1
ATOM 702 C C . LYS A 1 87 ? -8.063 8.632 26.296 1.00 77.62 87 LYS A C 1
ATOM 704 O O . LYS A 1 87 ? -8.331 9.402 27.216 1.00 77.62 87 LYS A O 1
ATOM 709 N N . ASN A 1 88 ? -7.051 8.826 25.452 1.00 78.56 88 ASN A N 1
ATOM 710 C CA . ASN A 1 88 ? -6.113 9.948 25.577 1.00 78.56 88 ASN A CA 1
ATOM 711 C C . ASN A 1 88 ? -6.322 11.044 24.521 1.00 78.56 88 ASN A C 1
ATOM 713 O O . ASN A 1 88 ? -5.734 12.118 24.636 1.00 78.56 88 ASN A O 1
ATOM 717 N N . GLY A 1 89 ? -7.177 10.793 23.527 1.00 79.00 89 GLY A N 1
ATOM 718 C CA . GLY A 1 89 ? -7.333 11.625 22.342 1.00 79.00 89 GLY A CA 1
ATOM 719 C C . GLY A 1 89 ? -6.156 11.452 21.379 1.00 79.00 89 GLY A C 1
ATOM 720 O O . GLY A 1 89 ? -4.994 11.562 21.763 1.00 79.00 89 GLY A O 1
ATOM 721 N N . GLY A 1 90 ? -6.449 11.215 20.100 1.00 85.62 90 GLY A N 1
ATOM 722 C CA . GLY A 1 90 ? -5.436 11.093 19.048 1.00 85.62 90 GLY A CA 1
ATOM 723 C C . GLY A 1 90 ? -5.289 9.669 18.522 1.00 85.62 90 GLY A C 1
ATOM 724 O O . GLY A 1 90 ? -6.278 8.953 18.398 1.00 85.62 90 GLY A O 1
ATOM 725 N N . TYR A 1 91 ? -4.060 9.286 18.171 1.00 86.50 91 TYR A N 1
ATOM 726 C CA . TYR A 1 91 ? -3.756 8.043 17.466 1.00 86.50 91 TYR A CA 1
ATOM 727 C C . TYR A 1 91 ? -2.612 7.273 18.136 1.00 86.50 91 TYR A C 1
ATOM 729 O O . TYR A 1 91 ? -1.591 7.860 18.497 1.00 86.50 91 TYR A O 1
ATOM 737 N N . LEU A 1 92 ? -2.753 5.951 18.227 1.00 90.06 92 LEU A N 1
ATOM 738 C CA . LEU A 1 92 ? -1.702 5.014 18.626 1.00 90.06 92 LEU A CA 1
ATOM 739 C C . LEU A 1 92 ? -1.163 4.290 17.396 1.00 90.06 92 LEU A C 1
ATOM 741 O O . LEU A 1 92 ? -1.938 3.730 16.620 1.00 90.06 92 LEU A O 1
ATOM 745 N N . GLN A 1 93 ? 0.160 4.260 17.233 1.00 90.94 93 GLN A N 1
ATOM 746 C CA . GLN A 1 93 ? 0.799 3.456 16.192 1.00 90.94 93 GLN A CA 1
ATOM 747 C C . GLN A 1 93 ? 0.649 1.974 16.543 1.00 90.94 93 GLN A C 1
ATOM 749 O O . GLN A 1 93 ? 1.246 1.505 17.511 1.00 90.94 93 GLN A O 1
ATOM 754 N N . ALA A 1 94 ? -0.133 1.239 15.758 1.00 90.31 94 ALA A N 1
ATOM 755 C CA . ALA A 1 94 ? -0.430 -0.163 16.028 1.00 90.31 94 ALA A CA 1
ATOM 756 C C . ALA A 1 94 ? 0.455 -1.128 15.237 1.00 90.31 94 ALA A C 1
ATOM 758 O O . ALA A 1 94 ? 0.814 -2.185 15.743 1.00 90.31 94 ALA A O 1
ATOM 759 N N . LEU A 1 95 ? 0.817 -0.774 14.001 1.00 91.88 95 LEU A N 1
ATOM 760 C CA . LEU A 1 95 ? 1.579 -1.653 13.117 1.00 91.88 95 LEU A CA 1
ATOM 761 C C . LEU A 1 95 ? 2.382 -0.841 12.106 1.00 91.88 95 LEU A C 1
ATOM 763 O O . LEU A 1 95 ? 1.879 0.142 11.569 1.00 91.88 95 LEU A O 1
ATOM 767 N N . VAL A 1 96 ? 3.602 -1.295 11.815 1.00 94.19 96 VAL A N 1
ATOM 768 C CA . VAL A 1 96 ? 4.401 -0.884 10.653 1.00 94.19 96 VAL A CA 1
ATOM 769 C C . VAL A 1 96 ? 4.969 -2.139 10.020 1.00 94.19 96 VAL A C 1
ATOM 771 O O . VAL A 1 96 ? 5.711 -2.869 10.673 1.00 94.19 96 VAL A O 1
ATOM 774 N N . THR A 1 97 ? 4.625 -2.409 8.765 1.00 94.31 97 THR A N 1
ATOM 775 C CA . THR A 1 97 ? 5.128 -3.587 8.047 1.00 94.31 97 THR A CA 1
ATOM 776 C C . THR A 1 97 ? 5.017 -3.390 6.529 1.00 94.31 97 THR A C 1
ATOM 778 O O . THR A 1 97 ? 4.919 -2.256 6.055 1.00 94.31 97 THR A O 1
ATOM 781 N N . GLN A 1 98 ? 5.131 -4.467 5.754 1.00 95.81 98 GLN A N 1
ATOM 782 C CA . GLN A 1 98 ? 5.144 -4.463 4.294 1.00 95.81 98 GLN A CA 1
ATOM 783 C C . GLN A 1 98 ? 4.124 -5.449 3.724 1.00 95.81 98 GLN A C 1
ATOM 785 O O . GLN A 1 98 ? 4.000 -6.566 4.218 1.00 95.81 98 GLN A O 1
ATOM 790 N N . PHE A 1 99 ? 3.449 -5.049 2.650 1.00 97.12 99 PHE A N 1
ATOM 791 C CA . PHE A 1 99 ? 2.749 -5.954 1.746 1.00 97.12 99 PHE A CA 1
ATOM 792 C C . PHE A 1 99 ? 3.644 -6.324 0.567 1.00 97.12 99 PHE A C 1
ATOM 794 O O . PHE A 1 99 ? 4.375 -5.478 0.059 1.00 97.12 99 PHE A O 1
ATOM 801 N N . TYR A 1 100 ? 3.512 -7.553 0.085 1.00 97.19 100 TYR A N 1
ATOM 802 C CA . TYR A 1 100 ? 4.172 -8.094 -1.100 1.00 97.19 100 TYR A CA 1
ATOM 803 C C . TYR A 1 100 ? 3.131 -8.615 -2.088 1.00 97.19 100 TYR A C 1
ATOM 805 O O . TYR A 1 100 ? 1.972 -8.797 -1.732 1.00 97.19 100 TYR A O 1
ATOM 813 N N . PHE A 1 101 ? 3.531 -8.884 -3.326 1.00 96.88 101 PHE A N 1
ATOM 814 C CA . PHE A 1 101 ? 2.628 -9.402 -4.353 1.00 96.88 101 PHE A CA 1
ATOM 815 C C . PHE A 1 101 ? 2.784 -10.920 -4.464 1.00 96.88 101 PHE A C 1
ATOM 817 O O . PHE A 1 101 ? 3.889 -11.419 -4.686 1.00 96.88 101 PHE A O 1
ATOM 824 N N . LYS A 1 102 ? 1.684 -11.659 -4.288 1.00 95.75 102 LYS A N 1
ATOM 825 C CA . LYS A 1 102 ? 1.691 -13.132 -4.230 1.00 95.75 102 LYS A CA 1
ATOM 826 C C . LYS A 1 102 ? 2.165 -13.784 -5.529 1.00 95.75 102 LYS A C 1
ATOM 828 O O . LYS A 1 102 ? 2.797 -14.838 -5.505 1.00 95.75 102 LYS A O 1
ATOM 833 N N . ASP A 1 103 ? 1.907 -13.137 -6.662 1.00 95.88 103 ASP A N 1
ATOM 834 C CA . ASP A 1 103 ? 2.328 -13.587 -7.993 1.00 95.88 103 ASP A CA 1
ATOM 835 C C . ASP A 1 103 ? 3.859 -13.620 -8.176 1.00 95.88 103 ASP A C 1
ATOM 837 O O . ASP A 1 103 ? 4.360 -14.322 -9.053 1.00 95.88 103 ASP A O 1
ATOM 841 N N . GLU A 1 104 ? 4.622 -12.940 -7.315 1.00 96.75 104 GLU A N 1
ATOM 842 C CA . GLU A 1 104 ? 6.089 -12.994 -7.306 1.00 96.75 104 GLU A CA 1
ATOM 843 C C . GLU A 1 104 ? 6.653 -14.143 -6.472 1.00 96.75 104 GLU A C 1
ATOM 845 O O . GLU A 1 104 ? 7.870 -14.320 -6.425 1.00 96.75 104 GLU A O 1
ATOM 850 N N . SER A 1 105 ? 5.785 -14.919 -5.814 1.00 96.81 105 SER A N 1
ATOM 851 C CA . SER A 1 105 ? 6.160 -16.005 -4.901 1.00 96.81 105 SER A CA 1
ATOM 852 C C . SER A 1 105 ? 7.200 -15.590 -3.842 1.00 96.81 105 SER A C 1
ATOM 854 O O . SER A 1 105 ? 8.230 -16.258 -3.694 1.00 96.81 105 SER A O 1
ATOM 856 N N . PRO A 1 106 ? 6.985 -14.483 -3.107 1.00 96.06 106 PRO A N 1
ATOM 857 C CA . PRO A 1 106 ? 7.956 -14.015 -2.134 1.00 96.06 106 PRO A CA 1
ATOM 858 C C . PRO A 1 106 ? 8.029 -14.960 -0.917 1.00 96.06 106 PRO A C 1
ATOM 860 O O . PRO A 1 106 ? 7.026 -15.570 -0.537 1.00 96.06 106 PRO A O 1
ATOM 863 N N . PRO A 1 107 ? 9.182 -15.060 -0.232 1.00 95.88 107 PRO A N 1
ATOM 864 C CA . PRO A 1 107 ? 9.383 -15.975 0.895 1.00 95.88 107 PRO A CA 1
ATOM 865 C C . PRO A 1 107 ? 8.826 -15.426 2.226 1.00 95.88 107 PRO A C 1
ATOM 867 O O . PRO A 1 107 ? 9.377 -15.704 3.290 1.00 95.88 107 PRO A O 1
ATOM 870 N N . PHE A 1 108 ? 7.771 -14.609 2.182 1.00 94.12 108 PHE A N 1
ATOM 871 C CA . PHE A 1 108 ? 7.162 -13.974 3.357 1.00 94.12 108 PHE A CA 1
ATOM 872 C C . PHE A 1 108 ? 5.849 -14.671 3.743 1.00 94.12 108 PHE A C 1
ATOM 874 O O . PHE A 1 108 ? 5.260 -15.352 2.906 1.00 94.12 108 PHE A O 1
ATOM 881 N N . PRO A 1 109 ? 5.361 -14.527 4.988 1.00 93.94 109 PRO A N 1
ATOM 882 C CA . PRO A 1 109 ? 4.084 -15.110 5.400 1.00 93.94 109 PRO A CA 1
ATOM 883 C C . PRO A 1 109 ? 2.927 -14.725 4.469 1.00 93.94 109 PRO A C 1
ATOM 885 O O . PRO A 1 109 ? 2.855 -13.582 4.022 1.00 93.94 109 PRO A O 1
ATOM 888 N N . GLU A 1 110 ? 1.999 -15.655 4.218 1.00 91.44 110 GLU A N 1
ATOM 889 C CA . GLU A 1 110 ? 0.869 -15.452 3.292 1.00 91.44 110 GLU A CA 1
ATOM 890 C C . GLU A 1 110 ? 0.017 -14.225 3.655 1.00 91.44 110 GLU A C 1
ATOM 892 O O . GLU A 1 110 ? -0.436 -13.510 2.771 1.00 91.44 110 GLU A O 1
ATOM 897 N N . MET A 1 111 ? -0.111 -13.908 4.946 1.00 88.62 111 MET A N 1
ATOM 898 C CA . MET A 1 111 ? -0.825 -12.724 5.451 1.00 88.62 111 MET A CA 1
ATOM 899 C C . MET A 1 111 ? -0.272 -11.376 4.955 1.00 88.62 111 MET A C 1
ATOM 901 O O . MET A 1 111 ? -0.968 -10.367 5.006 1.00 88.62 111 MET A O 1
ATOM 905 N N . LEU A 1 112 ? 0.987 -11.347 4.509 1.00 94.06 112 LEU A N 1
ATOM 906 C CA . LEU A 1 112 ? 1.635 -10.163 3.949 1.00 94.06 112 LEU A CA 1
ATOM 907 C C . LEU A 1 112 ? 1.603 -10.163 2.420 1.00 94.06 112 LEU A C 1
ATOM 909 O O . LEU A 1 112 ? 2.142 -9.248 1.806 1.00 94.06 112 LEU A O 1
ATOM 913 N N . GLN A 1 113 ? 1.017 -11.179 1.789 1.00 95.50 113 GLN A N 1
ATOM 914 C CA . GLN A 1 113 ? 0.965 -11.302 0.340 1.00 95.50 113 GLN A CA 1
ATOM 915 C C . GLN A 1 113 ? -0.419 -10.906 -0.167 1.00 95.50 113 GLN A C 1
ATOM 917 O O . GLN A 1 113 ? -1.428 -11.496 0.205 1.00 95.50 113 GLN A O 1
ATOM 922 N N . LEU A 1 114 ? -0.459 -9.904 -1.036 1.00 95.38 114 LEU A N 1
ATOM 923 C CA . LEU A 1 114 ? -1.664 -9.458 -1.709 1.00 95.38 114 LEU A CA 1
ATOM 924 C C . LEU A 1 114 ? -1.976 -10.395 -2.874 1.00 95.38 114 LEU A C 1
ATOM 926 O O . LEU A 1 114 ? -1.115 -10.639 -3.729 1.00 95.38 114 LEU A O 1
ATOM 930 N N . ASP A 1 115 ? -3.213 -10.883 -2.926 1.00 93.88 115 ASP A N 1
ATOM 931 C CA . ASP A 1 115 ? -3.719 -11.596 -4.096 1.00 93.88 115 ASP A CA 1
ATOM 932 C C . ASP A 1 115 ? -3.892 -10.598 -5.249 1.00 93.88 115 ASP A C 1
ATOM 934 O O . ASP A 1 115 ? -4.490 -9.535 -5.069 1.00 93.88 115 ASP A O 1
ATOM 938 N N . VAL A 1 116 ? -3.365 -10.939 -6.429 1.00 93.94 116 VAL A N 1
ATOM 939 C CA . VAL A 1 116 ? -3.380 -10.082 -7.623 1.00 93.94 116 VAL A CA 1
ATOM 940 C C . VAL A 1 116 ? -4.413 -10.599 -8.615 1.00 93.94 116 VAL A C 1
ATOM 942 O O . VAL A 1 116 ? -4.373 -11.762 -9.017 1.00 93.94 116 VAL A O 1
ATOM 945 N N . ILE A 1 117 ? -5.330 -9.726 -9.022 1.00 92.81 117 ILE A N 1
ATOM 946 C CA . ILE A 1 117 ? -6.337 -9.997 -10.046 1.00 92.81 117 ILE A CA 1
ATOM 947 C C . ILE A 1 117 ? -6.114 -9.009 -11.184 1.00 92.81 117 ILE A C 1
ATOM 949 O O . ILE A 1 117 ? -6.460 -7.834 -11.072 1.00 92.81 117 ILE A O 1
ATOM 953 N N . GLU A 1 118 ? -5.540 -9.490 -12.281 1.00 92.38 118 GLU A N 1
ATOM 954 C CA . GLU A 1 118 ? -5.398 -8.713 -13.513 1.00 92.38 118 GLU A CA 1
ATOM 955 C C . GLU A 1 118 ? -6.771 -8.471 -14.156 1.00 92.38 118 GLU A C 1
ATOM 957 O O . GLU A 1 118 ? -7.635 -9.355 -14.178 1.00 92.38 118 GLU A O 1
ATOM 962 N N . VAL A 1 119 ? -6.970 -7.273 -14.697 1.00 91.12 119 VAL A N 1
ATOM 963 C CA . VAL A 1 119 ? -8.201 -6.857 -15.372 1.00 91.12 119 VAL A CA 1
ATOM 964 C C . VAL A 1 119 ? -7.894 -6.188 -16.712 1.00 91.12 119 VAL A C 1
ATOM 966 O O . VAL A 1 119 ? -6.778 -5.745 -16.973 1.00 91.12 119 VAL A O 1
ATOM 969 N N . ASP A 1 120 ? -8.900 -6.097 -17.584 1.00 90.62 120 ASP A N 1
ATOM 970 C CA . ASP A 1 120 ? -8.770 -5.327 -18.824 1.00 90.62 120 ASP A CA 1
ATOM 971 C C . ASP A 1 120 ? -8.740 -3.828 -18.509 1.00 90.62 120 ASP A C 1
ATOM 973 O O . ASP A 1 120 ? -9.757 -3.229 -18.148 1.00 90.62 120 ASP A O 1
ATOM 977 N N . SER A 1 121 ? -7.574 -3.212 -18.675 1.00 88.12 121 SER A N 1
ATOM 978 C CA . SER A 1 121 ? -7.382 -1.791 -18.400 1.00 88.12 121 SER A CA 1
ATOM 979 C C . SER A 1 121 ? -8.230 -0.878 -19.285 1.00 88.12 121 SER A C 1
ATOM 981 O O . SER A 1 121 ? -8.545 0.230 -18.860 1.00 88.12 121 SER A O 1
ATOM 983 N N . ASN A 1 122 ? -8.675 -1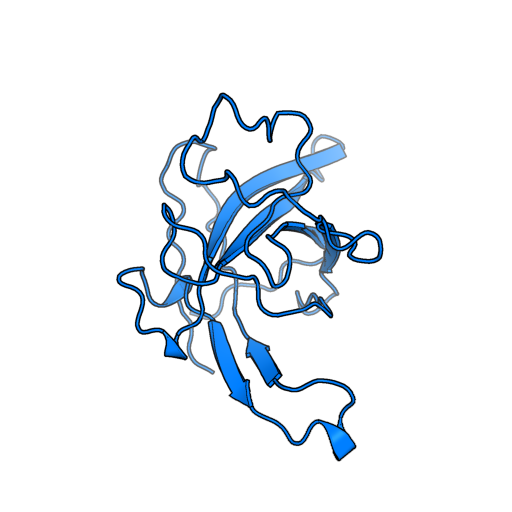.335 -20.463 1.00 88.75 122 ASN A N 1
ATOM 984 C CA . ASN A 1 122 ? -9.581 -0.558 -21.315 1.00 88.75 122 ASN A CA 1
ATOM 985 C C . ASN A 1 122 ? -10.995 -0.450 -20.731 1.00 88.75 122 ASN A C 1
ATOM 987 O O . ASN A 1 122 ? -11.757 0.426 -21.132 1.00 88.75 122 ASN A O 1
ATOM 991 N N . LEU A 1 123 ? -11.363 -1.361 -19.825 1.00 88.38 123 LEU A N 1
ATOM 992 C CA . LEU A 1 123 ? -12.675 -1.388 -19.185 1.00 88.38 123 LEU A CA 1
ATOM 993 C C . LEU A 1 123 ? -12.684 -0.655 -17.836 1.00 88.38 123 LEU A C 1
ATOM 995 O O . LEU A 1 123 ? -13.740 -0.216 -17.385 1.00 88.38 123 LEU A O 1
ATOM 999 N N . TYR A 1 124 ? -11.524 -0.546 -17.192 1.00 79.25 124 TYR A N 1
ATOM 1000 C CA . TYR A 1 124 ? -11.432 -0.281 -15.761 1.00 79.25 124 TYR A CA 1
ATOM 1001 C C . TYR A 1 124 ? -10.486 0.868 -15.373 1.00 79.25 124 TYR A C 1
ATOM 1003 O O . TYR A 1 124 ? -10.460 1.241 -14.207 1.00 79.25 124 TYR A O 1
ATOM 1011 N N . ASP A 1 125 ? -9.728 1.444 -16.311 1.00 85.38 125 ASP A N 1
ATOM 1012 C CA . ASP A 1 125 ? -8.726 2.507 -16.083 1.00 85.38 125 ASP A CA 1
ATOM 1013 C C . ASP A 1 125 ? -7.553 2.129 -15.141 1.00 85.38 125 ASP A C 1
ATOM 1015 O O . ASP A 1 125 ? -6.674 2.948 -14.868 1.00 85.38 125 ASP A O 1
ATOM 1019 N N . TYR A 1 126 ? -7.473 0.874 -14.688 1.00 86.12 126 TYR A N 1
ATOM 1020 C CA . TYR A 1 126 ? -6.318 0.272 -14.008 1.00 86.12 126 TYR A CA 1
ATOM 1021 C C . TYR A 1 126 ? -6.096 -1.162 -14.510 1.00 86.12 126 TYR A C 1
ATOM 1023 O O . TYR A 1 126 ? -7.001 -1.787 -15.054 1.00 86.12 126 TYR A O 1
ATOM 1031 N N . GLY A 1 127 ? -4.870 -1.674 -14.359 1.00 86.88 127 GLY A N 1
ATOM 1032 C CA . GLY A 1 127 ? -4.485 -2.997 -14.873 1.00 86.88 127 GLY A CA 1
ATOM 1033 C C . GLY A 1 127 ? -4.794 -4.162 -13.935 1.00 86.88 127 GLY A C 1
ATOM 1034 O O . GLY A 1 127 ? -4.996 -5.276 -14.394 1.00 86.88 127 GLY A O 1
ATOM 1035 N N . SER A 1 128 ? -4.876 -3.916 -12.628 1.00 90.31 128 SER A N 1
ATOM 1036 C CA . SER A 1 128 ? -5.054 -4.975 -11.636 1.00 90.31 128 SER A CA 1
ATOM 1037 C C . SER A 1 128 ? -5.758 -4.469 -10.384 1.00 90.31 128 SER A C 1
ATOM 1039 O O . SER A 1 128 ? -5.558 -3.322 -9.983 1.00 90.31 128 SER A O 1
ATOM 1041 N N . TYR A 1 129 ? -6.472 -5.360 -9.706 1.00 91.00 129 TYR A N 1
ATOM 1042 C CA . TYR A 1 129 ? -6.879 -5.197 -8.317 1.00 91.00 129 TYR A CA 1
ATOM 1043 C C . TYR A 1 129 ? -6.036 -6.075 -7.403 1.00 91.00 129 TYR A C 1
ATOM 1045 O O . TYR A 1 129 ? -5.735 -7.220 -7.737 1.00 91.00 129 TYR A O 1
ATOM 1053 N N . VAL A 1 130 ? -5.703 -5.547 -6.226 1.00 90.38 130 VAL A N 1
ATOM 1054 C CA . VAL A 1 130 ? -5.032 -6.299 -5.167 1.00 90.38 130 VAL A CA 1
ATOM 1055 C C . VAL A 1 130 ? -5.816 -6.189 -3.871 1.00 90.38 130 VAL A C 1
ATOM 1057 O O . VAL A 1 130 ? -6.283 -5.105 -3.527 1.00 90.38 130 VAL A O 1
ATOM 1060 N N . ASN A 1 131 ? -5.964 -7.303 -3.158 1.00 87.38 131 ASN A N 1
ATOM 1061 C CA . ASN A 1 131 ? -6.700 -7.356 -1.897 1.00 87.38 131 ASN A CA 1
ATOM 1062 C C . ASN A 1 131 ? -5.816 -7.916 -0.781 1.00 87.38 131 ASN A C 1
ATOM 1064 O O . ASN A 1 131 ? -5.031 -8.837 -0.995 1.00 87.38 131 ASN A O 1
ATOM 1068 N N . GLY A 1 132 ? -5.988 -7.372 0.421 1.00 86.88 132 GLY A N 1
ATOM 1069 C CA . GLY A 1 132 ? -5.353 -7.843 1.646 1.00 86.88 132 GLY A CA 1
ATOM 1070 C C . GLY A 1 132 ? -6.211 -7.475 2.851 1.00 86.88 132 GLY A C 1
ATOM 1071 O O . GLY A 1 132 ? -6.986 -6.522 2.799 1.00 86.88 132 GLY A O 1
ATOM 1072 N N . THR A 1 133 ? -6.097 -8.241 3.934 1.00 90.38 133 THR A N 1
ATOM 1073 C CA . THR A 1 133 ? -6.753 -7.936 5.213 1.00 90.38 133 THR A CA 1
ATOM 1074 C C . THR A 1 133 ? -5.686 -7.763 6.279 1.00 90.38 133 THR A C 1
ATOM 1076 O O . THR A 1 133 ? -4.831 -8.629 6.443 1.00 90.38 133 THR A O 1
ATOM 1079 N N . ILE A 1 134 ? -5.740 -6.649 7.009 1.00 90.69 134 ILE A N 1
ATOM 1080 C CA . ILE A 1 134 ? -4.876 -6.408 8.165 1.00 90.69 134 ILE A CA 1
ATOM 1081 C C . ILE A 1 134 ? -5.648 -6.843 9.406 1.00 90.69 134 ILE A C 1
ATOM 1083 O O . ILE A 1 134 ? -6.739 -6.340 9.665 1.00 90.69 134 ILE A O 1
ATOM 1087 N N . VAL A 1 135 ? -5.075 -7.758 10.181 1.00 89.06 135 VAL A N 1
ATOM 1088 C CA . VAL A 1 135 ? -5.618 -8.169 11.479 1.00 89.06 135 VAL A CA 1
ATOM 1089 C C . VAL A 1 135 ? -4.682 -7.664 12.565 1.00 89.06 135 VAL A C 1
ATOM 1091 O O . VAL A 1 135 ? -3.481 -7.883 12.483 1.00 89.06 135 VAL A O 1
ATOM 1094 N N . ILE A 1 136 ? -5.217 -6.961 13.562 1.00 85.44 136 ILE A N 1
ATOM 1095 C CA . ILE A 1 136 ? -4.441 -6.433 14.690 1.00 85.44 136 ILE A CA 1
ATOM 1096 C C . ILE A 1 136 ? -4.955 -7.092 15.965 1.00 85.44 136 ILE A C 1
ATOM 1098 O O . ILE A 1 136 ? -6.144 -7.007 16.272 1.00 85.44 136 ILE A O 1
ATOM 1102 N N . GLU A 1 137 ? -4.064 -7.731 16.717 1.00 78.69 137 GLU A N 1
ATOM 1103 C CA . GLU A 1 137 ? -4.404 -8.342 17.999 1.00 78.69 137 GLU A CA 1
ATOM 1104 C C . GLU A 1 137 ? -4.379 -7.317 19.140 1.00 78.69 137 GLU A C 1
ATOM 1106 O O . GLU A 1 137 ? -3.463 -6.501 19.279 1.00 78.69 137 GLU A O 1
ATOM 1111 N N . SER A 1 138 ? -5.395 -7.364 20.005 1.00 62.22 138 SER A N 1
ATOM 1112 C CA . SER A 1 138 ? -5.436 -6.536 21.208 1.00 62.22 138 SER A CA 1
ATOM 1113 C C . SER A 1 138 ? -4.404 -7.038 22.223 1.00 62.22 138 SER A C 1
ATOM 1115 O O . SER A 1 138 ? -4.604 -8.088 22.831 1.00 62.22 138 SER A O 1
ATOM 1117 N N . GLY A 1 139 ? -3.330 -6.277 22.437 1.00 51.81 139 GLY A N 1
ATOM 1118 C CA . GLY A 1 139 ? -2.292 -6.598 23.425 1.00 51.81 139 GLY A CA 1
ATOM 1119 C C . GLY A 1 139 ? -0.870 -6.643 22.873 1.00 51.81 139 GLY A C 1
ATOM 1120 O O . GLY A 1 139 ? 0.061 -6.711 23.673 1.00 51.81 139 GLY A O 1
ATOM 1121 N N . SER A 1 140 ? -0.683 -6.537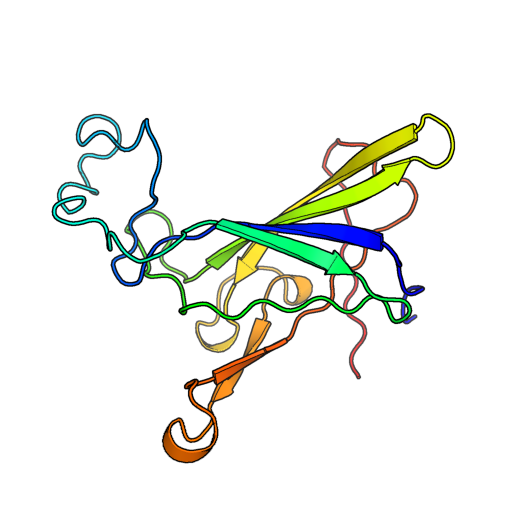 21.553 1.00 43.03 140 SER A N 1
ATOM 1122 C CA . SER A 1 140 ? 0.641 -6.322 20.970 1.00 43.03 140 SER A CA 1
ATOM 1123 C C . SER A 1 140 ? 1.142 -4.940 21.390 1.00 43.03 140 SER A C 1
ATOM 1125 O O . SER A 1 140 ? 0.780 -3.910 20.821 1.00 43.03 140 SER A O 1
ATOM 1127 N N . SER A 1 141 ? 1.959 -4.905 22.442 1.00 34.75 141 SER A N 1
ATOM 1128 C CA . SER A 1 141 ? 2.827 -3.767 22.705 1.00 34.75 141 SER A CA 1
ATOM 1129 C C . SER A 1 141 ? 3.688 -3.503 21.468 1.00 34.75 141 SER A C 1
ATOM 1131 O O . SER A 1 141 ? 3.903 -4.388 20.644 1.00 34.75 141 SER A O 1
ATOM 1133 N N . VAL A 1 142 ? 4.230 -2.289 21.369 1.00 42.72 142 VAL A N 1
ATOM 1134 C CA . VAL A 1 142 ? 5.119 -1.767 20.304 1.00 42.72 142 VAL A CA 1
ATOM 1135 C C . VAL A 1 142 ? 6.430 -2.585 20.132 1.00 42.72 142 VAL A C 1
ATOM 1137 O O . VAL A 1 142 ? 7.390 -2.160 19.500 1.00 42.72 142 VAL A O 1
ATOM 1140 N N . THR A 1 143 ? 6.499 -3.794 20.684 1.00 35.34 143 THR A N 1
ATOM 1141 C CA . THR A 1 143 ? 7.634 -4.707 20.691 1.00 35.34 143 THR A CA 1
ATOM 1142 C C . THR A 1 143 ? 7.241 -6.044 20.054 1.00 35.34 143 THR A C 1
ATOM 1144 O O . THR A 1 143 ? 6.856 -6.981 20.746 1.00 35.34 143 THR A O 1
ATOM 1147 N N . GLY A 1 144 ? 7.371 -6.133 18.732 1.00 34.00 144 GLY A N 1
ATOM 1148 C CA . GLY A 1 144 ? 7.771 -7.366 18.039 1.00 34.00 144 GLY A CA 1
ATOM 1149 C C . GLY A 1 144 ? 6.723 -8.437 17.723 1.00 34.00 144 GLY A C 1
ATOM 1150 O O . GLY A 1 144 ? 6.913 -9.121 16.724 1.00 34.00 144 GLY A O 1
ATOM 1151 N N . ASP A 1 145 ? 5.627 -8.556 18.471 1.00 33.72 145 ASP A N 1
ATOM 1152 C CA . ASP A 1 145 ? 4.725 -9.715 18.345 1.00 33.72 145 ASP A CA 1
ATOM 1153 C C . ASP A 1 145 ? 3.315 -9.313 17.880 1.00 33.72 145 ASP A C 1
ATOM 1155 O O . ASP A 1 145 ? 2.328 -9.444 18.607 1.00 33.72 145 ASP A O 1
ATOM 1159 N N . THR A 1 146 ? 3.200 -8.785 16.658 1.00 41.12 146 THR A N 1
ATOM 1160 C CA . THR A 1 146 ? 1.900 -8.695 15.971 1.00 41.12 146 THR A CA 1
ATOM 1161 C C . THR A 1 146 ? 1.707 -9.964 15.154 1.00 41.12 146 THR A C 1
ATOM 1163 O O . THR A 1 146 ? 2.302 -10.124 14.087 1.00 41.12 146 THR A O 1
ATOM 1166 N N . ILE A 1 147 ? 0.895 -10.887 15.665 1.00 41.75 147 ILE A N 1
ATOM 1167 C CA . ILE A 1 147 ? 0.459 -12.053 14.903 1.00 41.75 147 ILE A CA 1
ATOM 1168 C C . ILE A 1 147 ? -0.647 -11.567 13.962 1.00 41.75 147 ILE A C 1
ATOM 1170 O O . ILE A 1 147 ? -1.641 -10.988 14.394 1.00 41.75 147 ILE A O 1
ATOM 1174 N N . LEU A 1 148 ? -0.439 -11.729 12.656 1.00 38.25 148 LEU A N 1
ATOM 1175 C CA . LEU A 1 148 ? -1.457 -11.443 11.648 1.00 38.25 148 LEU A CA 1
ATOM 1176 C C . LEU A 1 148 ? -2.123 -12.781 11.296 1.00 38.25 148 LEU A C 1
ATOM 1178 O O . LEU A 1 148 ? -1.461 -13.692 10.804 1.00 38.25 148 LEU A O 1
ATOM 1182 N N . GLU A 1 149 ? -3.420 -12.926 11.556 1.00 34.62 149 GLU A N 1
ATOM 1183 C CA . GLU A 1 149 ? -4.177 -14.110 11.134 1.00 34.62 149 GLU A CA 1
ATOM 1184 C C . GLU A 1 149 ? -4.865 -13.869 9.784 1.00 34.62 149 GLU A C 1
ATOM 1186 O O . GLU A 1 149 ? -5.492 -12.834 9.560 1.00 34.62 149 GLU A O 1
ATOM 1191 N N . VAL A 1 150 ? -4.804 -14.852 8.883 1.00 32.81 150 VAL A N 1
ATOM 1192 C CA . VAL A 1 150 ? -5.584 -14.855 7.638 1.00 32.81 150 VAL A CA 1
ATOM 1193 C C . VAL A 1 150 ? -6.931 -15.508 7.915 1.00 32.81 150 VAL A C 1
ATOM 1195 O O . VAL A 1 150 ? -6.985 -16.655 8.359 1.00 32.81 150 VAL A O 1
ATOM 1198 N N . THR A 1 151 ? -8.031 -14.817 7.606 1.00 30.77 151 THR A N 1
ATOM 1199 C CA . THR A 1 151 ? -9.322 -15.493 7.429 1.00 30.77 151 THR A CA 1
ATOM 1200 C C . THR A 1 151 ? -9.678 -15.505 5.943 1.00 30.77 151 THR A C 1
ATOM 1202 O O . THR A 1 151 ? -9.898 -14.432 5.383 1.00 30.77 151 THR A O 1
ATOM 1205 N N . PRO A 1 152 ? -9.734 -16.681 5.291 1.00 25.31 152 PRO A N 1
ATOM 1206 C CA . PRO A 1 152 ? -10.220 -16.793 3.920 1.00 25.31 152 PRO A CA 1
ATOM 1207 C C . PRO A 1 152 ? -11.682 -16.344 3.840 1.00 25.31 152 PRO A C 1
ATOM 1209 O O . PRO A 1 152 ? -12.466 -16.649 4.745 1.00 25.31 152 PRO A O 1
ATOM 1212 N N . LYS A 1 153 ? -12.052 -15.658 2.756 1.00 31.23 153 LYS A N 1
ATOM 1213 C CA . LYS A 1 153 ? -13.451 -15.457 2.373 1.00 31.23 153 LYS A CA 1
ATOM 1214 C C . LYS A 1 153 ? -13.775 -16.300 1.150 1.00 31.23 153 LYS A C 1
ATOM 1216 O O . LYS A 1 153 ? -12.919 -16.343 0.242 1.00 31.23 153 LYS A O 1
#

InterPro domains:
  IPR015889 Intradiol ring-cleavage dioxygenase, core [G3DSA:2.60.130.10] (2-122)
  IPR015889 Intradiol ring-cleavage dioxygenase, core [SSF49482] (3-108)
  IPR050770 Intradiol Ring-Cleavage Dioxygenase [PTHR33711] (3-105)

Organism: NCBI:txid382380

Foldseek 3Di:
DDDAAAFFKKKKKFAAAQARDAPDPPPDCVVCVQVPVVVDGPVPAPRMDMFTAHPRNDTDDDHDFHHAGDVGNFTKMWMWIWHAPPPPGDTDTQDTDIATDVVVVDPDDPQRHWDWAADDCVVPVDGIDTDHDFDADPPDDPDDDGDGDDDDD